Protein AF-A0A9W7DMG0-F1 (afdb_monomer)

Secondary structure (DSSP, 8-state):
-----TTTT--SSTT-HHHHHHHHHHHHHH-TTSBHHHHHT-TTTSTT--HHHHHHHHHHHT--TT-BGGG--HHHHHHHHHHHHHHHHHHHHHHHHHHHTSPP--TT-S-PPPPP----TTSTT---

Organism: NCBI:txid2557542

Nearest PDB structures (foldseek):
  3w0f-assembly1_A  TM=8.804E-01  e=3.243E-04  Mus musculus
  8b9n-assembly1_A  TM=8.760E-01  e=1.474E-03  Mus musculus
  8b9n-assembly2_C  TM=8.759E-01  e=1.972E-03  Mus musculus
  7z5a-assembly1_A  TM=9.103E-01  e=3.332E-03  Mus musculus
  4mb7-assembly1_A  TM=8.445E-01  e=3.143E-03  Acanthamoeba polyphaga mimivirus

Foldseek 3Di:
DPDDDPCNPQPDPQAPVVQLLVVLVVCCVVFQQDFPLVVCPPCVRGPPRDPVLSVVLCVVLVHDRNPGSNVCDSVSSSSSSVSSVVVVVVVVVVVVVVVVQDDDDPPPDPDDDPDRPDPPPPPPPDDD

Mean predicted aligned error: 11.4 Å

Sequence (128 aa):
MGGDSPFKNLPIPPFSHATVLSRFQKLRDSHPGQHIATTLMNQDVFCGVGQVEKIEALYHSRVHPEEPLRNVGDALAKQLILWIRAFDERWMACQKNKFEARTPMNKGSGHLLPPPEVKLCYLNGSSD

InterPro domains:
  IPR010979 Small ribosomal subunit protein uS13-like, H2TH [SSF46946] (24-94)

Solvent-accessible surface area (backbone atoms only — not comparable to full-atom values): 7858 Å² total; per-residue (Å²): 132,87,76,76,60,89,65,76,77,56,74,77,69,68,68,51,60,71,58,35,51,53,43,46,49,55,46,28,75,76,40,36,77,44,31,42,52,64,53,45,54,32,55,92,44,30,42,89,43,49,73,66,50,45,50,52,36,29,60,78,68,72,48,61,55,74,40,33,27,67,77,59,45,71,70,56,51,51,49,43,55,52,48,40,49,55,50,49,56,51,49,51,51,52,50,48,52,55,57,70,69,46,75,84,78,68,90,81,58,100,63,84,74,80,81,76,86,78,74,64,88,83,67,86,79,79,78,132

Structure (mmCIF, N/CA/C/O backbone):
data_AF-A0A9W7DMG0-F1
#
_entry.id   AF-A0A9W7DMG0-F1
#
loop_
_atom_site.group_PDB
_atom_site.id
_atom_site.type_symbol
_atom_site.label_atom_id
_atom_site.label_alt_id
_atom_site.label_comp_id
_atom_site.label_asym_id
_atom_site.label_entity_id
_atom_site.label_seq_id
_atom_site.pdbx_PDB_ins_code
_atom_site.Cartn_x
_atom_site.Cartn_y
_atom_site.Cartn_z
_atom_site.occupancy
_atom_site.B_iso_or_equiv
_atom_site.auth_seq_id
_atom_site.auth_comp_id
_atom_site.auth_asym_id
_atom_site.auth_atom_id
_atom_site.pdbx_PDB_model_num
ATOM 1 N N . MET A 1 1 ? 35.945 -5.536 8.513 1.00 41.22 1 MET A N 1
ATOM 2 C CA . MET A 1 1 ? 34.635 -5.147 9.073 1.00 41.22 1 MET A CA 1
ATOM 3 C C . MET A 1 1 ? 33.569 -5.761 8.185 1.00 41.22 1 MET A C 1
ATOM 5 O O . MET A 1 1 ? 33.449 -5.348 7.040 1.00 41.22 1 MET A O 1
ATOM 9 N N . GLY A 1 2 ? 32.904 -6.822 8.647 1.00 43.91 2 GLY A N 1
ATOM 10 C CA . GLY A 1 2 ? 31.795 -7.425 7.910 1.00 43.91 2 GLY A CA 1
ATOM 11 C C . GLY A 1 2 ? 30.601 -6.486 7.990 1.00 43.91 2 GLY A C 1
ATOM 12 O O . GLY A 1 2 ? 29.972 -6.405 9.037 1.00 43.91 2 GLY A O 1
ATOM 13 N N . GLY A 1 3 ? 30.358 -5.717 6.930 1.00 44.31 3 GLY A N 1
ATOM 14 C CA . GLY A 1 3 ? 29.150 -4.912 6.824 1.00 44.31 3 GLY A CA 1
ATOM 15 C C . GLY A 1 3 ? 27.963 -5.856 6.719 1.00 44.31 3 GLY A C 1
ATOM 16 O O . GLY A 1 3 ? 27.871 -6.619 5.755 1.00 44.31 3 GLY A O 1
ATOM 17 N N . ASP A 1 4 ? 27.092 -5.847 7.724 1.00 52.34 4 ASP A N 1
ATOM 18 C CA . ASP A 1 4 ? 25.814 -6.531 7.614 1.00 52.34 4 ASP A CA 1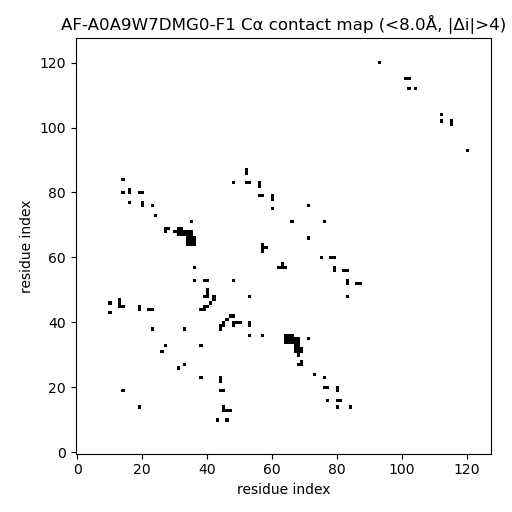
ATOM 19 C C . ASP A 1 4 ? 25.089 -6.005 6.376 1.00 52.34 4 ASP A C 1
ATOM 21 O O . ASP A 1 4 ? 24.963 -4.797 6.169 1.00 52.34 4 ASP A O 1
ATOM 25 N N . SER A 1 5 ? 24.665 -6.931 5.515 1.00 49.28 5 SER A N 1
ATOM 26 C CA . SER A 1 5 ? 23.902 -6.595 4.318 1.00 49.28 5 SER A CA 1
ATOM 27 C C . SER A 1 5 ? 22.690 -5.748 4.727 1.00 49.28 5 SER A C 1
ATOM 29 O O . SER A 1 5 ? 21.930 -6.187 5.596 1.00 49.28 5 SER A O 1
ATOM 31 N N . PRO A 1 6 ? 22.434 -4.588 4.094 1.00 58.69 6 PRO A N 1
ATOM 32 C CA . PRO A 1 6 ? 21.223 -3.807 4.367 1.00 58.69 6 PRO A CA 1
ATOM 33 C C . PRO A 1 6 ? 19.947 -4.607 4.055 1.00 58.69 6 PRO A C 1
ATOM 35 O O . PRO A 1 6 ? 18.852 -4.237 4.463 1.00 58.69 6 PRO A O 1
ATOM 38 N N . PHE A 1 7 ? 20.096 -5.739 3.362 1.00 54.19 7 PHE A N 1
ATOM 39 C CA . PHE A 1 7 ? 19.023 -6.637 2.973 1.00 54.19 7 PHE A CA 1
ATOM 40 C C . PHE A 1 7 ? 18.780 -7.785 3.966 1.00 54.19 7 PHE A C 1
ATOM 42 O O . PHE A 1 7 ? 17.850 -8.562 3.779 1.00 54.19 7 PHE A O 1
ATOM 49 N N . LYS A 1 8 ? 19.592 -7.907 5.028 1.00 49.81 8 LYS A N 1
ATOM 50 C CA . LYS A 1 8 ? 19.552 -9.036 5.982 1.00 49.81 8 LYS A CA 1
ATOM 51 C C . LYS A 1 8 ? 18.274 -9.067 6.833 1.00 49.81 8 LYS A C 1
ATOM 53 O O . LYS A 1 8 ? 17.879 -10.134 7.287 1.00 49.81 8 LYS A O 1
ATOM 58 N N . ASN A 1 9 ? 17.629 -7.910 6.996 1.00 56.41 9 ASN A N 1
ATOM 59 C CA . ASN A 1 9 ? 16.377 -7.733 7.738 1.00 56.41 9 ASN A CA 1
ATOM 60 C C . ASN A 1 9 ? 15.207 -7.308 6.841 1.00 56.41 9 ASN A C 1
ATOM 62 O O . ASN A 1 9 ? 14.178 -6.871 7.358 1.00 56.41 9 ASN A O 1
ATOM 66 N N . LEU A 1 10 ? 15.344 -7.398 5.512 1.00 47.38 10 LEU A N 1
ATOM 67 C CA . LEU A 1 10 ? 14.199 -7.108 4.660 1.00 47.38 10 LEU A CA 1
ATOM 68 C C . LEU A 1 10 ? 13.124 -8.176 4.890 1.00 47.38 10 LEU A C 1
ATOM 70 O O . LEU A 1 10 ? 13.437 -9.371 4.871 1.00 47.38 10 LEU A O 1
ATOM 74 N N . PRO A 1 11 ? 11.865 -7.776 5.122 1.00 47.38 11 PRO A N 1
ATOM 75 C CA . PRO A 1 11 ? 10.783 -8.734 5.215 1.00 47.38 11 PRO A CA 1
ATOM 76 C C . PRO A 1 11 ? 10.723 -9.590 3.939 1.00 47.38 11 PRO A C 1
ATOM 78 O O . PRO A 1 11 ? 10.968 -9.113 2.831 1.00 47.38 11 PRO A O 1
ATOM 81 N N . ILE A 1 12 ? 10.410 -10.873 4.153 1.00 49.16 12 ILE A N 1
ATOM 82 C CA . ILE A 1 12 ? 9.986 -11.897 3.178 1.00 49.16 12 ILE A CA 1
ATOM 83 C C . ILE A 1 12 ? 9.236 -11.222 2.008 1.00 49.16 12 ILE A C 1
ATOM 85 O O . ILE A 1 12 ? 8.450 -10.318 2.291 1.00 49.16 12 ILE A O 1
ATOM 89 N N . PRO A 1 13 ? 9.468 -11.630 0.738 1.00 49.88 13 PRO A N 1
ATOM 90 C CA . PRO A 1 13 ? 9.159 -10.888 -0.488 1.00 49.88 13 PRO A CA 1
ATOM 91 C C . PRO A 1 13 ? 7.885 -10.035 -0.452 1.00 49.88 13 PRO A C 1
ATOM 93 O O . PRO A 1 13 ? 6.866 -10.478 0.086 1.00 49.88 13 PRO A O 1
ATOM 96 N N . PRO A 1 14 ? 7.915 -8.855 -1.099 1.00 53.47 14 PRO A N 1
ATOM 97 C CA . PRO A 1 14 ? 7.180 -7.652 -0.692 1.00 53.47 14 PRO A CA 1
ATOM 98 C C . PRO A 1 14 ? 5.646 -7.744 -0.669 1.00 53.47 14 PRO A C 1
ATOM 100 O O . PRO A 1 14 ? 4.992 -6.829 -0.186 1.00 53.47 14 PRO A O 1
ATOM 103 N N . PHE A 1 15 ? 5.039 -8.850 -1.101 1.00 62.81 15 PHE A N 1
ATOM 104 C CA . PHE A 1 15 ? 3.588 -8.953 -1.243 1.00 62.81 15 PHE A CA 1
ATOM 105 C C . PHE A 1 15 ? 3.007 -10.303 -0.821 1.00 62.81 15 PHE A C 1
ATOM 107 O O . PHE A 1 15 ? 2.095 -10.827 -1.466 1.00 62.81 15 PHE A O 1
ATOM 114 N N . SER A 1 16 ? 3.461 -10.870 0.303 1.00 77.38 16 SER A N 1
ATOM 115 C CA . SER A 1 16 ? 2.606 -11.837 1.004 1.00 77.38 16 SER A CA 1
ATOM 116 C C . SER A 1 16 ? 1.339 -11.112 1.470 1.00 77.38 16 SER A C 1
ATOM 118 O O . SER A 1 16 ? 1.345 -10.420 2.488 1.00 77.38 16 SER A O 1
ATOM 120 N N . HIS A 1 17 ? 0.247 -11.261 0.712 1.00 82.75 17 HIS A N 1
ATOM 121 C CA . HIS A 1 17 ? -1.034 -10.597 0.976 1.00 82.75 17 HIS A CA 1
ATOM 122 C C . HIS A 1 17 ? -1.478 -10.801 2.432 1.00 82.75 17 HIS A C 1
ATOM 124 O O . HIS A 1 17 ? -1.832 -9.841 3.109 1.00 82.75 17 HIS A O 1
ATOM 130 N N . ALA A 1 18 ? -1.378 -12.027 2.950 1.00 86.69 18 ALA A N 1
ATOM 131 C CA . ALA A 1 18 ? -1.733 -12.328 4.334 1.00 86.69 18 ALA A CA 1
ATOM 132 C C . ALA A 1 18 ? -0.875 -11.547 5.346 1.00 86.69 18 ALA A C 1
ATOM 134 O O . ALA A 1 18 ? -1.392 -11.035 6.339 1.00 86.69 18 ALA A O 1
ATOM 135 N N . THR A 1 19 ? 0.428 -11.416 5.086 1.00 89.06 19 THR A N 1
ATOM 136 C CA . THR A 1 19 ? 1.349 -10.684 5.962 1.00 89.06 19 THR A CA 1
ATOM 137 C C . THR A 1 19 ? 1.073 -9.184 5.933 1.00 89.06 19 THR A C 1
ATOM 139 O O . THR A 1 19 ? 0.964 -8.579 6.999 1.00 89.06 19 THR A O 1
ATOM 142 N N . VAL A 1 20 ? 0.917 -8.594 4.744 1.00 91.25 20 VAL A N 1
ATOM 143 C CA . VAL A 1 20 ? 0.619 -7.160 4.588 1.00 91.25 20 VAL A CA 1
ATOM 144 C C . VAL A 1 20 ? -0.720 -6.827 5.238 1.00 91.25 20 VAL A C 1
ATOM 146 O O . VAL A 1 20 ? -0.798 -5.893 6.031 1.00 91.25 20 VAL A O 1
ATOM 149 N N . LEU A 1 21 ? -1.753 -7.638 4.991 1.00 92.25 21 LEU A N 1
ATOM 150 C CA . LEU A 1 21 ? -3.072 -7.442 5.587 1.00 92.25 21 LEU A CA 1
ATOM 151 C C . LEU A 1 21 ? -3.022 -7.528 7.118 1.00 92.25 21 LEU A C 1
ATOM 153 O O . LEU A 1 21 ? -3.560 -6.656 7.792 1.00 92.25 21 LEU A O 1
ATOM 157 N N . SER A 1 22 ? -2.328 -8.527 7.673 1.00 93.44 22 SER A N 1
ATOM 158 C CA . SER A 1 22 ? -2.178 -8.665 9.127 1.00 93.44 22 SER A CA 1
ATOM 159 C C . SER A 1 22 ? -1.448 -7.469 9.750 1.00 93.44 22 SER A C 1
ATOM 161 O O . SER A 1 22 ? -1.848 -6.977 10.805 1.00 93.44 22 SER A O 1
ATOM 163 N N . ARG A 1 23 ? -0.386 -6.969 9.104 1.00 93.62 23 ARG A N 1
ATOM 164 C CA . ARG A 1 23 ? 0.351 -5.784 9.572 1.00 93.62 23 ARG A CA 1
ATOM 165 C C . ARG A 1 23 ? -0.492 -4.515 9.464 1.00 93.62 23 ARG A C 1
ATOM 167 O O . ARG A 1 23 ? -0.494 -3.715 10.395 1.00 93.62 23 ARG A O 1
ATOM 174 N N . PHE A 1 24 ? -1.246 -4.368 8.377 1.00 94.62 24 PHE A N 1
ATOM 175 C CA . PHE A 1 24 ? -2.184 -3.267 8.187 1.00 94.62 24 PHE A CA 1
ATOM 176 C C . PHE A 1 24 ? -3.254 -3.244 9.283 1.00 94.62 24 PHE A C 1
ATOM 178 O O . PHE A 1 24 ? -3.464 -2.205 9.900 1.00 94.62 24 PHE A O 1
ATOM 185 N N . GLN A 1 25 ? -3.884 -4.390 9.567 1.00 95.44 25 GLN A N 1
ATOM 186 C CA . GLN A 1 25 ? -4.892 -4.524 10.624 1.00 95.44 25 GLN A CA 1
ATOM 187 C C . GLN A 1 25 ? -4.316 -4.122 11.987 1.00 95.44 25 GLN A C 1
ATOM 189 O O . GLN A 1 25 ? -4.864 -3.243 12.642 1.00 95.44 25 GLN A O 1
ATOM 194 N N . LYS A 1 26 ? -3.144 -4.657 12.360 1.00 96.06 26 LYS A N 1
ATOM 195 C CA . LYS A 1 26 ? -2.455 -4.276 13.606 1.00 96.06 26 LYS A CA 1
ATOM 196 C C . LYS A 1 26 ? -2.180 -2.775 13.695 1.00 96.06 26 LYS A C 1
ATOM 198 O O . LYS A 1 26 ? -2.337 -2.185 14.765 1.00 96.06 26 LYS A O 1
ATOM 203 N N . LEU A 1 27 ? -1.758 -2.156 12.591 1.00 95.56 27 LEU A N 1
ATOM 204 C CA . LEU A 1 27 ? -1.488 -0.722 12.554 1.00 95.56 27 LEU A CA 1
ATOM 205 C C . LEU A 1 27 ? -2.777 0.094 12.684 1.00 95.56 27 LEU A C 1
ATOM 207 O O . LEU A 1 27 ? -2.794 1.053 13.448 1.00 95.56 27 LEU A O 1
ATOM 211 N N . ARG A 1 28 ? -3.851 -0.304 11.995 1.00 96.75 28 ARG A N 1
ATOM 212 C CA . ARG A 1 28 ? -5.174 0.322 12.111 1.00 96.75 28 ARG A CA 1
ATOM 213 C C . ARG A 1 28 ? -5.703 0.258 13.540 1.00 96.75 28 ARG A C 1
ATOM 215 O O . ARG A 1 28 ? -6.217 1.260 14.023 1.00 96.75 28 ARG A O 1
ATOM 222 N N . ASP A 1 29 ? -5.543 -0.876 14.211 1.00 97.19 29 ASP A N 1
ATOM 223 C CA . ASP A 1 29 ? -6.018 -1.057 15.585 1.00 97.19 29 ASP A CA 1
ATOM 224 C C . ASP A 1 29 ? -5.198 -0.220 16.582 1.00 97.19 29 ASP A C 1
ATOM 226 O O . ASP A 1 29 ? -5.745 0.338 17.530 1.00 97.19 29 ASP A O 1
ATOM 230 N N . SER A 1 30 ? -3.889 -0.080 16.343 1.00 97.50 30 SER A N 1
ATOM 231 C CA . SER A 1 30 ? -2.978 0.667 17.227 1.00 97.50 30 SER A CA 1
ATOM 232 C C . SER A 1 30 ? -2.986 2.181 16.971 1.00 97.50 30 SER A C 1
ATOM 234 O O . SER A 1 30 ? -2.761 2.967 17.885 1.00 97.50 30 SER A O 1
ATOM 236 N N . HIS A 1 31 ? -3.240 2.599 15.728 1.00 97.31 31 HIS A N 1
ATOM 237 C CA . HIS A 1 31 ? -3.204 3.993 15.277 1.00 97.31 31 HIS A CA 1
ATOM 238 C C . HIS A 1 31 ? -4.414 4.315 14.378 1.00 97.31 31 HIS A C 1
ATOM 240 O O . HIS A 1 31 ? -4.250 4.696 13.216 1.00 97.31 31 HIS A O 1
ATOM 246 N N . PRO A 1 32 ? -5.654 4.211 14.889 1.00 97.25 32 PRO A N 1
ATOM 247 C CA . PRO A 1 32 ? -6.871 4.345 14.079 1.00 97.25 32 PRO A CA 1
ATOM 248 C C . PRO A 1 32 ? -7.041 5.717 13.411 1.00 97.25 32 PRO A C 1
ATOM 250 O O . PRO A 1 32 ? -7.754 5.831 12.413 1.00 97.25 32 PRO A O 1
ATOM 253 N N . GLY A 1 33 ? -6.414 6.761 13.965 1.00 97.94 33 GLY A N 1
ATOM 254 C CA . GLY A 1 33 ? -6.420 8.120 13.418 1.00 97.94 33 GLY A CA 1
ATOM 255 C C . GLY A 1 33 ? -5.326 8.400 12.385 1.00 97.94 33 GLY A C 1
ATOM 256 O O . GLY A 1 33 ? -5.335 9.470 11.789 1.00 97.94 33 GLY A O 1
ATOM 257 N N . GLN A 1 34 ? -4.385 7.476 12.167 1.00 97.69 34 GLN A N 1
ATOM 258 C CA . GLN A 1 34 ? -3.360 7.647 11.139 1.00 97.69 34 GLN A CA 1
ATOM 259 C C . GLN A 1 34 ? -4.016 7.714 9.755 1.00 97.69 34 GLN A C 1
ATOM 261 O O . GLN A 1 34 ? -4.977 7.000 9.480 1.00 97.69 34 GLN A O 1
ATOM 266 N N . HIS A 1 35 ? -3.499 8.573 8.880 1.00 98.31 35 HIS A N 1
ATOM 267 C CA . HIS A 1 35 ? -4.001 8.705 7.516 1.00 98.31 35 HIS A CA 1
ATOM 268 C C . HIS A 1 35 ? -3.491 7.568 6.623 1.00 98.31 35 HIS A C 1
ATOM 270 O O . HIS A 1 35 ? -2.314 7.190 6.689 1.00 98.31 35 HIS A O 1
ATOM 276 N N . ILE A 1 36 ? -4.352 7.066 5.736 1.00 97.94 36 ILE A N 1
ATOM 277 C CA . ILE A 1 36 ? -4.040 5.954 4.831 1.00 97.94 36 ILE A CA 1
ATOM 278 C C . ILE A 1 36 ? -2.811 6.223 3.952 1.00 97.94 36 ILE A C 1
ATOM 280 O O . ILE A 1 36 ? -1.993 5.324 3.763 1.00 97.94 36 ILE A O 1
ATOM 284 N N . ALA A 1 37 ? -2.609 7.457 3.473 1.00 97.50 37 ALA A N 1
ATOM 285 C CA . ALA A 1 37 ? -1.443 7.794 2.655 1.00 97.50 37 ALA A CA 1
ATOM 286 C C . ALA A 1 37 ? -0.117 7.623 3.414 1.00 97.50 37 ALA A C 1
ATOM 288 O O . ALA A 1 37 ? 0.863 7.155 2.837 1.00 97.50 37 ALA A O 1
ATOM 289 N N . THR A 1 38 ? -0.088 7.961 4.706 1.00 97.44 38 THR A N 1
ATOM 290 C CA . THR A 1 38 ? 1.085 7.747 5.567 1.00 97.44 38 THR A CA 1
ATOM 291 C C . THR A 1 38 ? 1.329 6.256 5.780 1.00 97.44 38 THR A C 1
ATOM 293 O O . THR A 1 38 ? 2.468 5.798 5.756 1.00 97.44 38 THR A O 1
ATOM 296 N N . THR A 1 39 ? 0.262 5.476 5.954 1.00 96.06 39 THR A N 1
ATOM 297 C CA . THR A 1 39 ? 0.344 4.021 6.128 1.00 96.06 39 THR A CA 1
ATOM 298 C C . THR A 1 39 ? 0.866 3.299 4.895 1.00 96.06 39 THR A C 1
ATOM 300 O O . THR A 1 39 ? 1.703 2.415 5.041 1.00 96.06 39 THR A O 1
ATOM 303 N N . LEU A 1 40 ? 0.426 3.680 3.695 1.00 95.62 40 LEU A N 1
ATOM 304 C CA . LEU A 1 40 ? 0.909 3.084 2.444 1.00 95.62 40 LEU A CA 1
ATOM 305 C C . LEU A 1 40 ? 2.407 3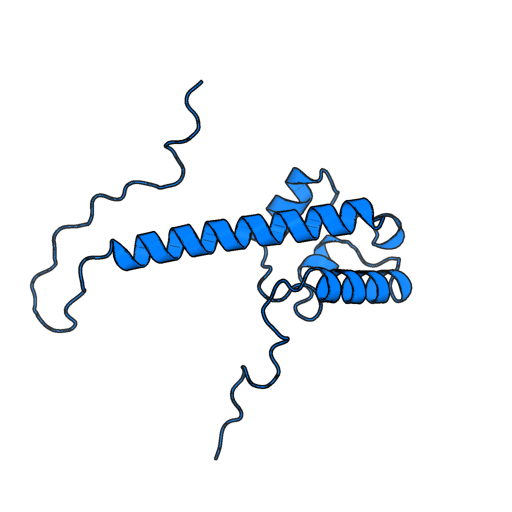.334 2.204 1.00 95.62 40 LEU A C 1
ATOM 307 O O . LEU A 1 40 ? 3.055 2.532 1.546 1.00 95.62 40 LEU A O 1
ATOM 311 N N . MET A 1 41 ? 2.971 4.405 2.770 1.00 95.94 41 MET A N 1
ATOM 312 C CA . MET A 1 41 ? 4.411 4.693 2.709 1.00 95.94 41 MET A CA 1
ATOM 313 C C . MET A 1 41 ? 5.226 3.985 3.801 1.00 95.94 41 MET A C 1
ATOM 315 O O . MET A 1 41 ? 6.458 4.053 3.786 1.00 95.94 41 MET A O 1
ATOM 319 N N . ASN A 1 42 ? 4.573 3.322 4.761 1.00 93.75 42 ASN A N 1
ATOM 320 C CA . ASN A 1 42 ? 5.257 2.613 5.833 1.00 93.75 42 ASN A CA 1
ATOM 321 C C . ASN A 1 42 ? 5.896 1.326 5.286 1.00 93.75 42 ASN A C 1
ATOM 323 O O . ASN A 1 42 ? 5.200 0.339 5.053 1.00 93.75 42 ASN A O 1
ATOM 327 N N . GLN A 1 43 ? 7.224 1.324 5.140 1.00 89.94 43 GLN A N 1
ATOM 328 C CA . GLN A 1 43 ? 7.985 0.199 4.582 1.00 89.94 43 GLN A CA 1
ATOM 329 C C . GLN A 1 43 ? 7.941 -1.071 5.445 1.00 89.94 43 GLN A C 1
ATOM 331 O O . GLN A 1 43 ? 8.184 -2.161 4.928 1.00 89.94 43 GLN A O 1
ATOM 336 N N . ASP A 1 44 ? 7.567 -0.967 6.725 1.00 89.44 44 ASP A N 1
ATOM 337 C CA . ASP A 1 44 ? 7.319 -2.139 7.567 1.00 89.44 44 ASP A CA 1
ATOM 338 C C . ASP A 1 44 ? 5.997 -2.831 7.211 1.00 89.44 44 ASP A C 1
ATOM 340 O O . ASP A 1 44 ? 5.808 -4.003 7.533 1.00 89.44 44 ASP A O 1
ATOM 344 N N . VAL A 1 45 ? 5.063 -2.145 6.549 1.00 91.19 45 VAL A N 1
ATOM 345 C CA . VAL A 1 45 ? 3.784 -2.722 6.103 1.00 91.19 45 VAL A CA 1
ATOM 346 C C . VAL A 1 45 ? 3.809 -2.990 4.600 1.00 91.19 45 VAL A C 1
ATOM 348 O O . VAL A 1 45 ? 3.489 -4.098 4.176 1.00 91.19 45 VAL A O 1
ATOM 351 N N . PHE A 1 46 ? 4.226 -1.997 3.819 1.00 91.00 46 PHE A N 1
ATOM 352 C CA . PHE A 1 46 ? 4.215 -1.968 2.360 1.00 91.00 46 PHE A CA 1
ATOM 353 C C . PHE A 1 46 ? 5.635 -1.751 1.821 1.00 91.00 46 PHE A C 1
ATOM 355 O O . PHE A 1 46 ? 5.997 -0.668 1.363 1.00 91.00 46 PHE A O 1
ATOM 362 N N . CYS A 1 47 ? 6.471 -2.784 1.909 1.00 88.06 47 CYS A N 1
ATOM 363 C CA . CYS A 1 47 ? 7.843 -2.712 1.412 1.00 88.06 47 CYS A CA 1
ATOM 364 C C . CYS A 1 47 ? 7.857 -2.589 -0.119 1.00 88.06 47 CYS A C 1
ATOM 366 O O . CYS A 1 47 ? 7.250 -3.403 -0.810 1.00 88.06 47 CYS A O 1
ATOM 368 N N . GLY A 1 48 ? 8.564 -1.586 -0.642 1.00 86.94 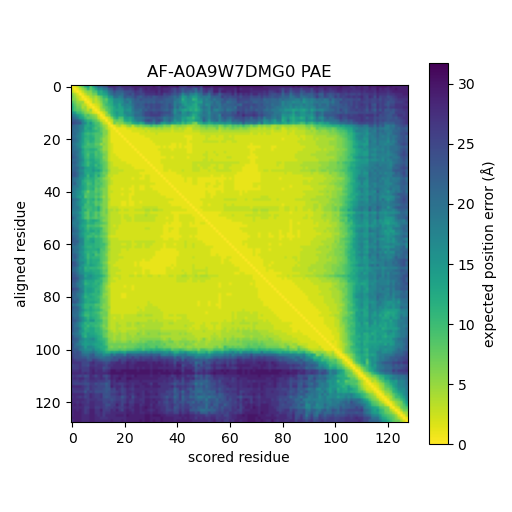48 GLY A N 1
ATOM 369 C CA . GLY A 1 48 ? 8.664 -1.327 -2.082 1.00 86.94 48 GLY A CA 1
ATOM 370 C C . GLY A 1 48 ? 7.611 -0.361 -2.626 1.00 86.94 48 GLY A C 1
ATOM 371 O O . GLY A 1 48 ? 7.782 0.135 -3.733 1.00 86.94 48 GLY A O 1
ATOM 372 N N . VAL A 1 49 ? 6.589 -0.017 -1.836 1.00 92.06 49 VAL A N 1
ATOM 373 C CA . VAL A 1 49 ? 5.596 0.994 -2.218 1.00 92.06 49 VAL A CA 1
ATOM 374 C C . VAL A 1 49 ? 6.194 2.383 -2.053 1.00 92.06 49 VAL A C 1
ATOM 376 O O . VAL A 1 49 ? 6.627 2.767 -0.961 1.00 92.06 49 VAL A O 1
ATOM 379 N N . GLY A 1 50 ? 6.220 3.135 -3.149 1.00 92.81 50 GLY A N 1
ATOM 380 C CA . GLY A 1 50 ? 6.639 4.523 -3.205 1.00 92.81 50 GLY A CA 1
ATOM 381 C C . GLY A 1 50 ? 5.470 5.471 -3.465 1.00 92.81 50 GLY A C 1
ATOM 382 O O . GLY A 1 50 ? 4.290 5.151 -3.302 1.00 92.81 50 GLY A O 1
ATOM 383 N N . GLN A 1 51 ? 5.812 6.698 -3.862 1.00 96.19 51 GLN A N 1
ATOM 384 C CA . GLN A 1 51 ? 4.815 7.747 -4.075 1.00 96.19 51 GLN A CA 1
ATOM 385 C C . GLN A 1 51 ? 3.868 7.444 -5.238 1.00 96.19 51 GLN A C 1
ATOM 387 O O . GLN A 1 51 ? 2.696 7.806 -5.159 1.00 96.19 51 GLN A O 1
ATOM 392 N N . VAL A 1 52 ? 4.368 6.805 -6.298 1.00 95.06 52 VAL A N 1
ATOM 393 C CA . VAL A 1 52 ? 3.585 6.513 -7.504 1.00 95.06 52 VAL A CA 1
ATOM 394 C C . VAL A 1 52 ? 2.537 5.455 -7.184 1.00 95.06 52 VAL A C 1
ATOM 396 O O . VAL A 1 52 ? 1.346 5.705 -7.340 1.00 95.06 52 VAL A O 1
ATOM 399 N N . GLU A 1 53 ? 2.971 4.326 -6.632 1.00 94.06 53 GLU A N 1
ATOM 400 C CA . GLU A 1 53 ? 2.127 3.198 -6.242 1.00 94.06 53 GLU A CA 1
ATOM 401 C C . GLU A 1 53 ? 1.033 3.654 -5.267 1.00 94.06 53 GLU A C 1
ATOM 403 O O . GLU A 1 53 ? -0.144 3.336 -5.444 1.00 94.06 53 GLU A O 1
ATOM 408 N N . LYS A 1 54 ? 1.406 4.469 -4.269 1.00 95.44 54 LYS A N 1
ATOM 409 C CA . LYS A 1 54 ? 0.471 5.066 -3.309 1.00 95.44 54 LYS A CA 1
ATOM 410 C C . LYS A 1 54 ? -0.603 5.911 -3.996 1.00 95.44 54 LYS A C 1
ATOM 412 O O . LYS A 1 54 ? -1.784 5.746 -3.697 1.00 95.44 54 LYS A O 1
ATOM 417 N N . ILE A 1 55 ? -0.201 6.867 -4.837 1.00 96.81 55 ILE A N 1
ATOM 418 C CA . ILE A 1 55 ? -1.137 7.809 -5.470 1.00 96.81 55 ILE A CA 1
ATOM 419 C C . ILE A 1 55 ? -2.099 7.055 -6.386 1.00 96.81 55 ILE A C 1
ATOM 421 O O . ILE A 1 55 ? -3.308 7.264 -6.296 1.00 96.81 55 ILE A O 1
ATOM 425 N N . GLU A 1 56 ? -1.581 6.145 -7.205 1.00 95.81 56 GLU A N 1
ATOM 426 C CA . GLU A 1 56 ? -2.393 5.374 -8.142 1.00 95.81 56 GLU A CA 1
ATOM 427 C C . GLU A 1 56 ? -3.387 4.445 -7.420 1.00 95.81 56 GLU A C 1
ATOM 429 O O . GLU A 1 56 ? -4.570 4.409 -7.765 1.00 95.81 56 GLU A O 1
ATOM 434 N N . ALA A 1 57 ? -2.956 3.758 -6.354 1.00 95.31 57 ALA A N 1
ATOM 435 C CA . ALA A 1 57 ? -3.828 2.874 -5.579 1.00 95.31 57 ALA A CA 1
ATOM 436 C C . ALA A 1 57 ? -4.983 3.630 -4.901 1.00 95.31 57 ALA A C 1
ATOM 438 O O . ALA A 1 57 ? -6.131 3.167 -4.917 1.00 95.31 57 ALA A O 1
ATOM 439 N N . LEU A 1 58 ? -4.690 4.799 -4.318 1.00 96.81 58 LEU A N 1
ATOM 440 C CA . LEU A 1 58 ? -5.691 5.660 -3.682 1.00 96.81 58 LEU A CA 1
ATOM 441 C C . LEU A 1 58 ? -6.664 6.245 -4.707 1.00 96.81 58 LEU A C 1
ATOM 443 O O . LEU A 1 58 ? -7.874 6.220 -4.475 1.00 96.8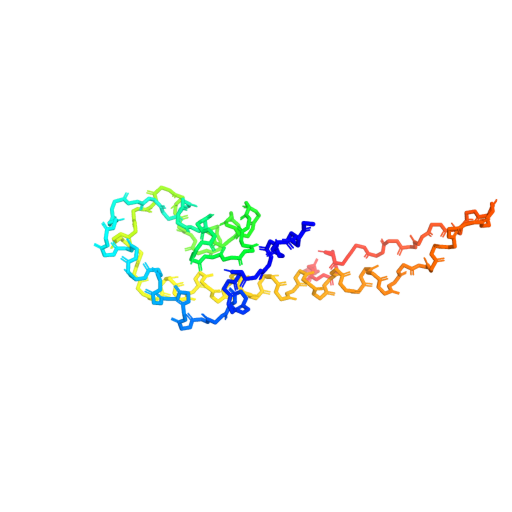1 58 LEU A O 1
ATOM 447 N N . TYR A 1 59 ? -6.153 6.706 -5.852 1.00 97.00 59 TYR A N 1
ATOM 448 C CA . TYR A 1 59 ? -6.971 7.219 -6.947 1.00 97.00 59 TYR A CA 1
ATOM 449 C C . TYR A 1 59 ? -7.937 6.150 -7.469 1.00 97.00 59 TYR A C 1
ATOM 451 O O . TYR A 1 59 ? -9.150 6.365 -7.499 1.00 97.00 59 TYR A O 1
ATOM 459 N N . HIS A 1 60 ? -7.422 4.961 -7.792 1.00 94.88 60 HIS A N 1
ATOM 460 C CA . HIS A 1 60 ? -8.230 3.862 -8.315 1.00 94.88 60 HIS A CA 1
ATOM 461 C C . HIS A 1 60 ? -9.274 3.366 -7.303 1.00 94.88 60 HIS A C 1
ATOM 463 O O . HIS A 1 60 ? -10.381 2.975 -7.675 1.00 94.88 60 HIS A O 1
ATOM 469 N N . SER A 1 61 ? -8.945 3.401 -6.010 1.00 94.75 61 SER A N 1
ATOM 470 C CA . SER A 1 61 ? -9.858 2.986 -4.939 1.00 94.75 61 SER A CA 1
ATOM 471 C C . SER A 1 61 ? -10.787 4.108 -4.460 1.00 94.75 61 SER A C 1
ATOM 473 O O . SER A 1 61 ? -11.626 3.864 -3.597 1.00 94.75 61 SER A O 1
ATOM 475 N N . ARG A 1 62 ? -10.663 5.323 -5.020 1.00 96.44 62 ARG A N 1
ATOM 476 C CA . ARG A 1 62 ? -11.416 6.531 -4.637 1.00 96.44 62 ARG A CA 1
ATOM 477 C C . ARG A 1 62 ? -11.323 6.851 -3.141 1.00 96.44 62 ARG A C 1
ATOM 479 O O . ARG A 1 62 ? -12.307 7.248 -2.522 1.00 96.44 62 ARG A O 1
ATOM 486 N N . VAL A 1 63 ? -10.136 6.675 -2.567 1.00 97.44 63 VAL A N 1
ATOM 487 C CA . VAL A 1 63 ? -9.866 6.940 -1.149 1.00 97.44 63 VAL A CA 1
ATOM 488 C C . VAL A 1 63 ? -9.082 8.238 -1.025 1.00 97.44 63 VAL A C 1
ATOM 490 O O . VAL A 1 63 ? -8.033 8.397 -1.651 1.00 97.44 63 VAL A O 1
ATOM 493 N N . HIS A 1 64 ? -9.568 9.167 -0.202 1.00 98.06 64 HIS A N 1
ATOM 494 C CA . HIS A 1 64 ? -8.836 10.398 0.074 1.00 98.06 64 HIS A CA 1
ATOM 495 C C . HIS A 1 64 ? -7.538 10.082 0.845 1.00 98.06 64 HIS A C 1
ATOM 497 O O . HIS A 1 64 ? -7.562 9.256 1.757 1.00 98.06 64 HIS A O 1
ATOM 503 N N . PRO A 1 65 ? -6.391 10.717 0.544 1.00 97.88 65 PRO A N 1
ATOM 504 C CA . PRO A 1 65 ? -5.130 10.421 1.231 1.00 97.88 65 PRO A CA 1
ATOM 505 C C . PRO A 1 65 ? -5.172 10.657 2.747 1.00 97.88 65 PRO A C 1
ATOM 507 O O . PRO A 1 65 ? -4.446 9.989 3.483 1.00 97.88 65 PRO A O 1
ATOM 510 N N . GLU A 1 66 ? -6.023 11.577 3.206 1.00 98.19 66 GLU A N 1
ATOM 511 C CA . GLU A 1 66 ? -6.242 11.877 4.629 1.00 98.19 66 GLU A CA 1
ATOM 512 C C . GLU A 1 66 ? -7.312 10.992 5.286 1.00 98.19 66 GLU A C 1
ATOM 514 O O . GLU A 1 66 ? -7.644 11.204 6.447 1.00 98.19 66 GLU A O 1
ATOM 519 N N . GLU A 1 67 ? -7.852 9.996 4.573 1.00 98.19 67 GLU A N 1
ATOM 520 C CA . GLU A 1 67 ? -8.810 9.052 5.148 1.00 98.19 67 GLU A CA 1
ATOM 521 C C . GLU A 1 67 ? -8.183 8.351 6.370 1.00 98.19 67 GLU A C 1
ATOM 523 O O . GLU A 1 67 ? -7.129 7.710 6.236 1.00 98.19 67 GLU A O 1
ATOM 528 N N . PRO A 1 68 ? -8.792 8.455 7.564 1.00 98.38 68 PRO A N 1
ATOM 529 C CA . PRO A 1 68 ? -8.294 7.772 8.750 1.00 98.38 68 PRO A CA 1
ATOM 530 C C . PRO A 1 68 ? -8.361 6.250 8.597 1.00 98.38 68 PRO A C 1
ATOM 532 O O . PRO A 1 68 ? -9.353 5.708 8.109 1.00 98.38 68 PRO A O 1
ATOM 535 N N . LEU A 1 69 ? -7.356 5.530 9.103 1.00 97.69 69 LEU A N 1
ATOM 536 C CA . LEU A 1 69 ? -7.286 4.068 9.000 1.00 97.69 69 LEU A CA 1
ATOM 537 C C . LEU A 1 69 ? -8.525 3.354 9.543 1.00 97.69 69 LEU A C 1
ATOM 539 O O . LEU A 1 69 ? -8.930 2.339 8.980 1.00 97.69 69 LEU A O 1
ATOM 543 N N . ARG A 1 70 ? -9.150 3.870 10.606 1.00 97.69 70 ARG A N 1
ATOM 544 C CA . ARG A 1 70 ? -10.389 3.300 11.170 1.00 97.69 70 ARG A CA 1
ATOM 545 C C . ARG A 1 70 ? -11.547 3.205 10.172 1.00 97.69 70 ARG A C 1
ATOM 547 O O . ARG A 1 70 ? -12.416 2.360 10.348 1.00 97.69 70 ARG A O 1
ATOM 554 N N . ASN A 1 71 ? -11.551 4.044 9.139 1.00 97.62 71 ASN A N 1
ATOM 555 C CA . ASN A 1 71 ? -12.578 4.051 8.100 1.00 97.62 71 ASN A CA 1
ATOM 556 C C . ASN A 1 71 ? -12.220 3.114 6.931 1.00 97.62 71 ASN A C 1
ATOM 558 O O . ASN A 1 71 ? -13.069 2.789 6.101 1.00 97.62 71 ASN A O 1
ATOM 562 N N . VAL A 1 72 ? -10.976 2.627 6.873 1.00 96.88 72 VAL A N 1
ATOM 563 C CA . VAL A 1 72 ? -10.509 1.688 5.850 1.00 96.88 72 VAL A CA 1
ATOM 564 C C . VAL A 1 72 ? -10.800 0.259 6.305 1.00 96.88 72 VAL A C 1
ATOM 566 O O . VAL A 1 72 ? -10.012 -0.379 7.009 1.00 96.88 72 VAL A O 1
ATOM 569 N N . GLY A 1 73 ? -11.965 -0.250 5.902 1.00 95.31 73 GLY A N 1
ATOM 570 C CA . GLY A 1 73 ? -12.385 -1.625 6.175 1.00 95.31 73 GLY A CA 1
ATOM 571 C C . GLY A 1 73 ? -11.532 -2.682 5.463 1.00 95.31 73 GLY A C 1
ATOM 572 O O . GLY A 1 73 ? -10.811 -2.401 4.507 1.00 95.31 73 GLY A O 1
ATOM 573 N N . ASP A 1 74 ? -11.648 -3.937 5.900 1.00 93.75 74 ASP A N 1
ATOM 574 C CA . ASP A 1 74 ? -10.819 -5.044 5.395 1.00 93.75 74 ASP A CA 1
ATOM 575 C C . ASP A 1 74 ? -10.990 -5.310 3.897 1.00 93.75 74 ASP A C 1
ATOM 577 O O . ASP A 1 74 ? -10.025 -5.664 3.225 1.00 93.75 74 ASP A O 1
ATOM 581 N N . ALA A 1 75 ? -12.198 -5.137 3.357 1.00 94.62 75 ALA A N 1
ATOM 582 C CA . ALA A 1 75 ? -12.443 -5.292 1.924 1.00 94.62 75 ALA A CA 1
ATOM 583 C C . ALA A 1 75 ? -11.645 -4.264 1.104 1.00 94.62 75 ALA A C 1
ATOM 585 O O . ALA A 1 75 ? -10.968 -4.631 0.144 1.00 94.62 75 ALA A O 1
ATOM 586 N N . LEU A 1 76 ? -11.659 -3.000 1.536 1.00 95.19 76 LEU A N 1
ATOM 587 C CA . LEU A 1 76 ? -10.917 -1.919 0.895 1.00 95.19 76 LEU A CA 1
ATOM 588 C C . LEU A 1 76 ? -9.402 -2.098 1.063 1.00 95.19 76 LEU A C 1
ATOM 590 O O . LEU A 1 76 ? -8.656 -1.943 0.102 1.00 95.19 76 LEU A O 1
ATOM 594 N N . ALA A 1 77 ? -8.943 -2.495 2.253 1.00 94.06 77 ALA A N 1
ATOM 595 C CA . ALA A 1 77 ? -7.532 -2.797 2.491 1.00 94.06 77 ALA A CA 1
ATOM 596 C C . ALA A 1 77 ? -7.029 -3.916 1.563 1.00 94.06 77 ALA A C 1
ATOM 598 O O . ALA A 1 77 ? -5.986 -3.773 0.928 1.00 94.06 77 ALA A O 1
ATOM 599 N N . LYS A 1 78 ? -7.798 -5.005 1.420 1.00 93.50 78 LYS A N 1
ATOM 600 C CA . LYS A 1 78 ? -7.487 -6.094 0.478 1.00 93.50 78 LYS A CA 1
ATOM 601 C C . LYS A 1 78 ? -7.435 -5.597 -0.964 1.00 93.50 78 LYS A C 1
ATOM 603 O O . LYS A 1 78 ? -6.518 -5.966 -1.691 1.00 93.50 78 LYS A O 1
ATOM 608 N N . GLN A 1 79 ? -8.384 -4.757 -1.372 1.00 93.69 79 GLN A N 1
ATOM 609 C CA . GLN A 1 79 ? -8.398 -4.173 -2.712 1.00 93.69 79 GLN A CA 1
ATOM 610 C C . GLN A 1 79 ? -7.144 -3.329 -2.975 1.00 93.69 79 GLN A C 1
ATOM 612 O O . GLN A 1 79 ? -6.501 -3.528 -4.002 1.00 93.69 79 GLN A O 1
ATOM 617 N N . LEU A 1 80 ? -6.760 -2.451 -2.042 1.00 93.56 80 LEU A N 1
ATOM 618 C CA . LEU A 1 80 ? -5.538 -1.645 -2.140 1.00 93.56 80 LEU A CA 1
ATOM 619 C C . LEU A 1 80 ? -4.293 -2.532 -2.270 1.00 93.56 80 LEU A C 1
ATOM 621 O O . LEU A 1 80 ? -3.487 -2.329 -3.173 1.00 93.56 80 LEU A O 1
ATOM 625 N N .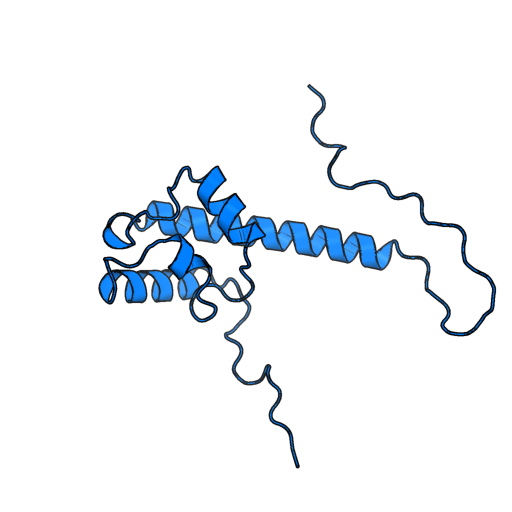 ILE A 1 81 ? -4.165 -3.552 -1.415 1.00 92.50 81 ILE A N 1
ATOM 626 C CA . ILE A 1 81 ? -3.026 -4.483 -1.428 1.00 92.50 81 ILE A CA 1
ATOM 627 C C . ILE A 1 81 ? -2.936 -5.232 -2.764 1.00 92.50 81 ILE A C 1
ATOM 629 O O . ILE A 1 81 ? -1.855 -5.335 -3.342 1.00 92.50 81 ILE A O 1
ATOM 633 N N . LEU A 1 82 ? -4.060 -5.756 -3.263 1.00 91.44 82 LEU A N 1
ATOM 634 C CA . LEU A 1 82 ? -4.100 -6.480 -4.536 1.00 91.44 82 LEU A CA 1
ATOM 635 C C . LEU A 1 82 ? -3.785 -5.568 -5.722 1.00 91.44 82 LEU A C 1
ATOM 637 O O . LEU A 1 82 ? -3.074 -5.988 -6.633 1.00 91.44 82 LEU A O 1
ATOM 641 N N . TRP A 1 83 ? -4.285 -4.332 -5.700 1.00 92.69 83 TRP A N 1
ATOM 642 C CA . TRP A 1 83 ? -4.027 -3.361 -6.755 1.00 92.69 83 TRP A CA 1
ATOM 643 C C . TRP A 1 83 ? -2.545 -2.984 -6.815 1.00 92.69 83 TRP A C 1
ATOM 645 O O . TRP A 1 83 ? -1.936 -3.087 -7.876 1.00 92.69 83 TRP A O 1
ATOM 655 N N . ILE A 1 84 ? -1.948 -2.632 -5.670 1.00 92.69 84 ILE A N 1
ATOM 656 C CA . ILE A 1 84 ? -0.522 -2.285 -5.560 1.00 92.69 84 ILE A CA 1
ATOM 657 C C . ILE A 1 84 ? 0.345 -3.439 -6.060 1.00 92.69 84 ILE A C 1
ATOM 659 O O . ILE A 1 84 ? 1.224 -3.245 -6.892 1.00 92.69 84 ILE A O 1
ATOM 663 N N . ARG A 1 85 ? 0.046 -4.665 -5.619 1.00 90.06 85 ARG A N 1
ATOM 664 C CA . ARG A 1 85 ? 0.772 -5.852 -6.071 1.00 90.06 85 ARG A CA 1
ATOM 665 C C . ARG A 1 85 ? 0.705 -6.016 -7.592 1.00 90.06 85 ARG A C 1
ATOM 667 O O . ARG A 1 85 ? 1.730 -6.258 -8.221 1.00 90.06 85 ARG A O 1
ATOM 674 N N . ALA A 1 86 ? -0.486 -5.905 -8.179 1.00 89.19 86 ALA A N 1
ATOM 675 C CA . ALA A 1 86 ? -0.662 -6.042 -9.624 1.00 89.19 86 ALA A CA 1
ATOM 676 C C . ALA A 1 86 ? 0.062 -4.928 -10.399 1.00 89.19 86 ALA A C 1
ATOM 678 O O . ALA A 1 86 ? 0.623 -5.177 -11.469 1.00 89.19 86 ALA A O 1
ATOM 679 N N . PHE A 1 87 ? 0.073 -3.710 -9.853 1.00 90.00 87 PHE A N 1
ATOM 680 C CA . PHE A 1 87 ? 0.824 -2.589 -10.404 1.00 90.00 87 PHE A CA 1
ATOM 681 C C . PHE A 1 87 ? 2.328 -2.883 -10.425 1.00 90.00 87 PHE A C 1
ATOM 683 O O . PHE A 1 87 ? 2.948 -2.778 -11.485 1.00 90.00 87 PHE A O 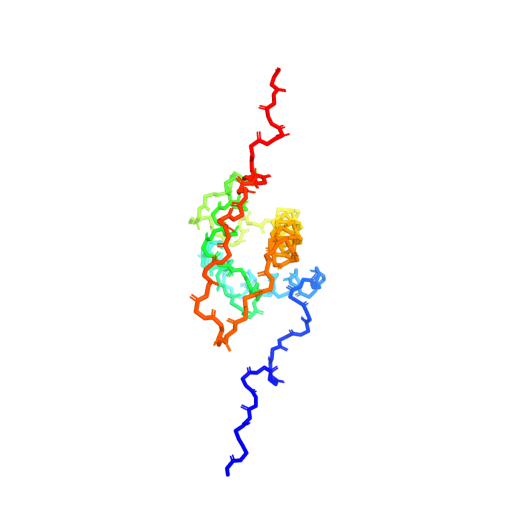1
ATOM 690 N N . ASP A 1 88 ? 2.892 -3.338 -9.307 1.00 88.25 88 ASP A N 1
ATOM 691 C CA . ASP A 1 88 ? 4.319 -3.649 -9.195 1.00 88.25 88 ASP A CA 1
ATOM 692 C C . ASP A 1 88 ? 4.725 -4.834 -10.070 1.00 88.25 88 ASP A C 1
ATOM 694 O O . ASP A 1 88 ? 5.745 -4.779 -10.758 1.00 88.25 88 ASP A O 1
ATOM 698 N N . GLU A 1 89 ? 3.911 -5.891 -10.119 1.00 87.56 89 GLU A N 1
ATOM 699 C CA . GLU A 1 89 ? 4.134 -7.032 -11.014 1.00 87.56 89 GLU A CA 1
ATOM 700 C C . GLU A 1 89 ? 4.187 -6.575 -12.483 1.00 87.56 89 GLU A C 1
ATOM 702 O O . GLU A 1 89 ? 5.095 -6.959 -13.231 1.00 87.56 89 GLU A O 1
ATOM 707 N N . ARG A 1 90 ? 3.271 -5.686 -12.891 1.00 87.56 90 ARG A N 1
ATOM 708 C CA . ARG A 1 90 ? 3.261 -5.106 -14.240 1.00 87.56 90 ARG A CA 1
ATOM 709 C C . ARG A 1 90 ? 4.468 -4.203 -14.482 1.00 87.56 90 ARG A C 1
ATOM 711 O O . ARG A 1 90 ? 5.088 -4.285 -15.544 1.00 87.56 90 ARG A O 1
ATOM 718 N N . TRP A 1 91 ? 4.814 -3.348 -13.523 1.00 86.62 91 TRP A N 1
ATOM 719 C CA . TRP A 1 91 ? 5.967 -2.460 -13.623 1.00 86.62 91 TRP A CA 1
ATOM 720 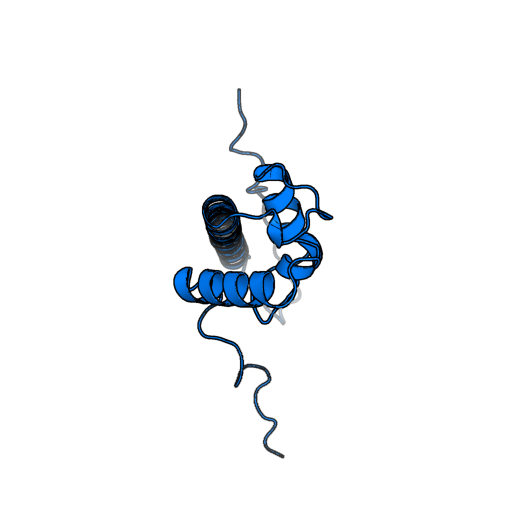C C . TRP A 1 91 ? 7.263 -3.256 -13.777 1.00 86.62 91 TRP A C 1
ATOM 722 O O . TRP A 1 91 ? 8.045 -2.990 -14.691 1.00 86.62 91 TRP A O 1
ATOM 732 N N . MET A 1 92 ? 7.461 -4.284 -12.953 1.00 84.62 92 MET A N 1
ATOM 733 C CA . MET A 1 92 ? 8.629 -5.161 -13.014 1.00 84.62 92 MET A CA 1
ATOM 734 C C . MET A 1 92 ? 8.714 -5.913 -14.343 1.00 84.62 92 MET A C 1
ATOM 736 O O . MET A 1 92 ? 9.798 -5.988 -14.924 1.00 84.62 92 MET A O 1
ATOM 740 N N . ALA A 1 93 ? 7.588 -6.392 -14.881 1.00 83.06 93 ALA A N 1
ATOM 741 C CA . ALA A 1 93 ? 7.550 -6.982 -16.219 1.00 83.06 93 ALA A CA 1
ATOM 742 C C . ALA A 1 93 ? 7.986 -5.974 -17.301 1.00 83.06 93 ALA A C 1
ATOM 744 O O . ALA A 1 93 ? 8.822 -6.288 -18.150 1.00 83.06 93 ALA A O 1
ATOM 745 N N . CYS A 1 94 ? 7.500 -4.731 -17.235 1.00 82.88 94 CYS A N 1
ATOM 746 C CA . CYS A 1 94 ? 7.921 -3.661 -18.141 1.00 82.88 94 CYS A CA 1
ATOM 747 C C . CYS A 1 94 ? 9.418 -3.335 -18.013 1.00 82.88 94 CYS A C 1
ATOM 749 O O . CYS A 1 94 ? 10.089 -3.138 -19.026 1.00 82.88 94 CYS A O 1
ATOM 751 N N . GLN A 1 95 ? 9.958 -3.273 -16.792 1.00 82.25 95 GLN A N 1
ATOM 752 C CA . GLN A 1 95 ? 11.383 -3.011 -16.568 1.00 82.25 95 GLN A CA 1
ATOM 753 C C . GLN A 1 95 ? 12.257 -4.151 -17.084 1.00 82.25 95 GLN A C 1
ATOM 755 O O . GLN A 1 95 ? 13.275 -3.887 -17.723 1.00 82.25 95 GLN A O 1
ATOM 760 N N . LYS A 1 96 ? 11.837 -5.404 -16.878 1.00 78.12 96 LYS A N 1
ATOM 761 C CA . LYS A 1 96 ? 12.509 -6.582 -17.429 1.00 78.12 96 LYS A CA 1
ATOM 762 C C . LYS A 1 96 ? 12.554 -6.521 -18.956 1.00 78.12 96 LYS A C 1
ATOM 764 O O . LYS A 1 96 ? 13.639 -6.586 -19.520 1.00 78.12 96 LYS A O 1
ATOM 769 N N . ASN A 1 97 ? 11.420 -6.268 -19.608 1.00 79.00 97 ASN A N 1
ATOM 770 C CA . ASN A 1 97 ? 11.364 -6.143 -21.067 1.00 79.00 97 ASN A CA 1
ATOM 771 C C . ASN A 1 97 ? 12.257 -5.002 -21.576 1.00 79.00 97 ASN A C 1
ATOM 773 O O . ASN A 1 97 ? 12.965 -5.161 -22.565 1.00 79.00 97 ASN A O 1
ATOM 777 N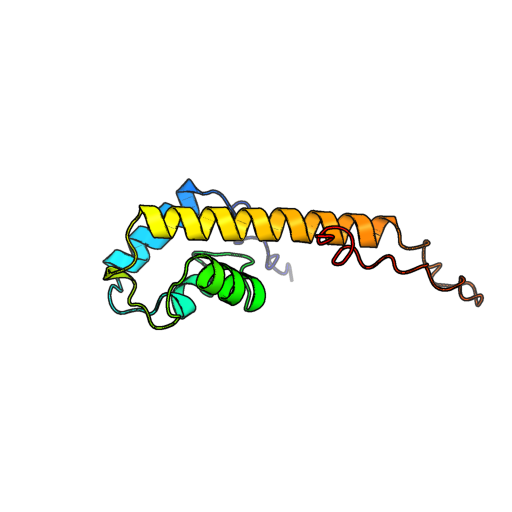 N . LYS A 1 98 ? 12.273 -3.852 -20.885 1.00 74.88 98 LYS A N 1
ATOM 778 C CA . LYS A 1 98 ? 13.181 -2.741 -21.213 1.00 74.88 98 LYS A CA 1
ATOM 779 C C . LYS A 1 98 ? 14.644 -3.119 -21.034 1.00 74.88 98 LYS A C 1
ATOM 781 O O . LYS A 1 98 ? 15.472 -2.649 -21.803 1.00 74.88 98 LYS A O 1
ATOM 786 N N . PHE A 1 99 ? 14.975 -3.891 -20.006 1.00 72.31 99 PHE A N 1
ATOM 787 C CA . PHE A 1 99 ? 16.335 -4.353 -19.764 1.00 72.31 99 PHE A CA 1
ATOM 788 C C . PHE A 1 99 ? 16.787 -5.342 -20.844 1.00 72.31 99 PHE A C 1
ATOM 790 O O . PHE A 1 99 ? 17.876 -5.182 -21.379 1.00 72.31 99 PHE A O 1
ATOM 797 N N . GLU A 1 100 ? 15.937 -6.299 -21.212 1.00 75.25 100 GLU A N 1
ATOM 798 C CA . GLU A 1 100 ? 16.214 -7.309 -22.243 1.00 75.25 100 GLU A CA 1
ATOM 799 C C . GLU A 1 100 ? 16.260 -6.717 -23.659 1.00 75.25 100 GLU A C 1
ATOM 801 O O . GLU A 1 100 ? 17.057 -7.152 -24.484 1.00 75.25 100 GLU A O 1
ATOM 806 N N . ALA A 1 101 ? 15.452 -5.689 -23.937 1.00 75.00 101 ALA A N 1
ATOM 807 C CA . ALA A 1 101 ? 15.462 -4.976 -25.214 1.00 75.00 101 ALA A CA 1
ATOM 808 C C . ALA A 1 101 ? 16.646 -4.005 -25.368 1.00 75.00 101 ALA A C 1
ATOM 810 O O . ALA A 1 101 ? 16.868 -3.480 -26.460 1.00 75.00 101 ALA A O 1
ATOM 811 N N . ARG A 1 102 ? 17.399 -3.717 -24.295 1.00 65.62 102 ARG A N 1
ATOM 812 C CA . ARG A 1 102 ? 18.605 -2.889 -24.407 1.00 65.62 102 ARG A CA 1
ATOM 813 C C . ARG A 1 102 ? 19.672 -3.672 -25.150 1.00 65.62 102 ARG A C 1
ATOM 815 O O . ARG A 1 102 ? 20.091 -4.741 -24.716 1.00 65.62 102 ARG A O 1
ATOM 822 N N . THR A 1 103 ? 20.180 -3.085 -26.225 1.00 59.78 103 THR A N 1
ATOM 823 C CA . THR A 1 103 ? 21.391 -3.572 -26.876 1.00 59.78 103 THR A CA 1
ATOM 824 C C . THR A 1 103 ? 22.523 -3.608 -25.841 1.00 59.78 103 THR A C 1
ATOM 826 O O . THR A 1 103 ? 22.681 -2.631 -25.096 1.00 59.78 103 THR A O 1
ATOM 829 N N . PRO A 1 104 ? 23.294 -4.706 -25.734 1.00 60.81 104 PRO A N 1
ATOM 830 C CA . PRO A 1 104 ? 24.366 -4.809 -24.755 1.00 60.81 104 PRO A CA 1
ATOM 831 C C . PRO A 1 104 ? 25.343 -3.644 -24.927 1.00 60.81 104 PRO A C 1
ATOM 833 O O . PRO A 1 104 ? 25.969 -3.465 -25.970 1.00 60.81 104 PRO A O 1
ATOM 836 N N . MET A 1 105 ? 25.439 -2.812 -23.893 1.00 53.56 105 MET A N 1
ATOM 837 C CA . MET A 1 105 ? 26.335 -1.668 -23.877 1.00 53.56 105 MET A CA 1
ATOM 838 C C . MET A 1 105 ? 27.743 -2.194 -23.593 1.00 53.56 105 MET A C 1
ATOM 840 O O . MET A 1 105 ? 28.072 -2.511 -22.448 1.00 53.56 105 MET A O 1
ATOM 844 N N . ASN A 1 106 ? 28.576 -2.314 -24.627 1.00 53.81 106 ASN A N 1
ATOM 845 C CA . ASN A 1 106 ? 29.997 -2.581 -24.433 1.00 53.81 106 ASN A CA 1
ATOM 846 C C . ASN A 1 106 ? 30.608 -1.390 -23.688 1.00 53.81 106 ASN A C 1
ATOM 848 O O . ASN A 1 106 ? 30.841 -0.328 -24.267 1.00 53.81 106 ASN A O 1
ATOM 852 N N . LYS A 1 107 ? 30.885 -1.561 -22.391 1.00 49.88 107 LYS A N 1
ATOM 853 C CA . LYS A 1 107 ? 31.783 -0.669 -21.652 1.00 49.88 107 LYS A CA 1
ATOM 854 C C . LYS A 1 107 ? 33.190 -0.844 -22.239 1.00 49.88 107 LYS A C 1
ATOM 856 O O . LYS A 1 107 ? 33.958 -1.650 -21.731 1.00 49.88 107 LYS A O 1
ATOM 861 N N . GLY A 1 108 ? 33.507 -0.147 -23.333 1.00 53.72 108 GLY A N 1
ATOM 862 C CA . GLY A 1 108 ? 34.883 -0.080 -23.841 1.00 53.72 108 GLY A CA 1
ATOM 863 C C . GLY A 1 108 ? 35.103 0.096 -25.345 1.00 53.72 108 GLY A C 1
ATOM 864 O O . GLY A 1 108 ? 36.223 0.414 -25.722 1.00 53.72 108 GLY A O 1
ATOM 865 N N . SER A 1 109 ? 34.109 -0.059 -26.222 1.00 51.91 109 SER A N 1
ATOM 866 C CA . SER A 1 109 ? 34.311 0.192 -27.662 1.00 51.91 109 SER A CA 1
ATOM 867 C C . SER A 1 109 ? 33.687 1.529 -28.047 1.00 51.91 109 SER A C 1
ATOM 869 O O . SER A 1 109 ? 32.478 1.683 -27.910 1.00 51.91 109 SER A O 1
ATOM 871 N N . GLY A 1 110 ? 34.493 2.484 -28.523 1.00 54.81 110 GLY A N 1
ATOM 872 C CA . GLY A 1 110 ? 34.105 3.855 -28.902 1.00 54.81 110 GLY A CA 1
ATOM 873 C C . GLY A 1 110 ? 33.146 3.984 -30.097 1.00 54.81 110 GLY A C 1
ATOM 874 O O . GLY A 1 110 ? 33.261 4.919 -30.884 1.00 54.81 110 GLY A O 1
ATOM 875 N N . HIS A 1 111 ? 32.212 3.053 -30.262 1.00 53.56 111 HIS A N 1
ATOM 876 C CA . HIS A 1 111 ? 31.089 3.145 -31.183 1.00 53.56 111 HIS A CA 1
ATOM 877 C C . HIS A 1 111 ? 29.794 3.075 -30.384 1.00 53.56 111 HIS A C 1
ATOM 879 O O . HIS A 1 111 ? 29.481 2.065 -29.754 1.00 53.56 111 HIS A O 1
ATOM 885 N N . LEU A 1 112 ? 29.054 4.184 -30.405 1.00 52.88 112 LEU A N 1
ATOM 886 C CA . LEU A 1 112 ? 27.686 4.234 -29.916 1.00 52.88 112 LEU A CA 1
ATOM 887 C C . LEU A 1 112 ? 26.832 3.344 -30.821 1.00 52.88 112 LEU A C 1
ATOM 889 O O . LEU A 1 112 ? 26.832 3.510 -32.040 1.00 52.88 112 LEU A O 1
ATOM 893 N N . LEU A 1 113 ? 26.114 2.397 -30.223 1.00 55.78 113 LEU A N 1
ATOM 894 C CA . LEU A 1 113 ? 25.074 1.665 -30.937 1.00 55.78 113 LEU A CA 1
ATOM 895 C C . LEU A 1 113 ? 23.954 2.646 -31.326 1.00 55.78 113 LEU A C 1
ATOM 897 O O . LEU A 1 113 ? 23.723 3.615 -30.592 1.00 55.78 113 LEU A O 1
ATOM 901 N N . PRO A 1 114 ? 23.264 2.424 -32.460 1.00 55.47 114 PRO A N 1
ATOM 902 C CA . PRO A 1 114 ? 22.133 3.257 -32.839 1.00 55.47 114 PRO A CA 1
ATOM 903 C C . PRO A 1 114 ? 21.076 3.245 -31.722 1.00 55.47 114 PRO A C 1
ATOM 905 O O . PRO A 1 114 ? 20.902 2.216 -31.056 1.00 55.47 114 PRO A O 1
ATOM 908 N N . PRO A 1 115 ? 20.393 4.378 -31.476 1.00 51.28 115 PRO A N 1
ATOM 909 C CA . PRO A 1 115 ? 19.397 4.468 -30.420 1.00 51.28 115 PRO A CA 1
ATOM 910 C C . PRO A 1 115 ? 18.309 3.408 -30.641 1.00 51.28 115 PRO A C 1
ATOM 912 O O . PRO A 1 115 ? 17.850 3.242 -31.774 1.00 51.28 115 PRO A O 1
ATOM 915 N N . PRO A 1 116 ? 17.894 2.676 -29.592 1.00 51.50 116 PRO A N 1
ATOM 916 C CA . PRO A 1 116 ? 16.816 1.710 -29.731 1.00 51.50 116 PRO A CA 1
ATOM 917 C C . PRO A 1 116 ? 15.530 2.442 -30.130 1.00 51.50 116 PRO A C 1
ATOM 919 O O . PRO A 1 116 ? 15.234 3.509 -29.586 1.00 51.50 116 PRO A O 1
ATOM 922 N N . GLU A 1 117 ? 14.743 1.863 -31.040 1.00 50.12 117 GLU A N 1
ATOM 923 C CA . GLU A 1 117 ? 13.367 2.309 -31.267 1.00 50.12 117 GLU A CA 1
ATOM 924 C C . GLU A 1 117 ? 12.585 2.132 -29.961 1.00 50.12 117 GLU A C 1
ATOM 926 O O . GLU A 1 117 ? 12.190 1.027 -29.578 1.00 50.12 117 GLU A O 1
ATOM 931 N N . VAL A 1 118 ? 12.393 3.226 -29.224 1.00 49.59 118 VAL A N 1
ATOM 932 C CA . VAL A 1 118 ? 11.630 3.209 -27.979 1.00 49.59 118 VAL A CA 1
ATOM 933 C C . VAL A 1 118 ? 10.155 3.045 -28.333 1.00 49.59 118 VAL A C 1
ATOM 935 O O . VAL A 1 118 ? 9.425 4.020 -28.493 1.00 49.59 118 VAL A O 1
ATOM 938 N N . LYS A 1 119 ? 9.676 1.800 -28.407 1.00 49.12 119 LYS A N 1
ATOM 939 C CA . LYS A 1 119 ? 8.242 1.534 -28.263 1.00 49.12 119 LYS A CA 1
ATOM 940 C C . LYS A 1 119 ? 7.864 1.816 -26.812 1.00 49.12 119 LYS A C 1
ATOM 942 O O . LYS A 1 119 ? 8.121 1.011 -25.916 1.00 49.12 119 LYS A O 1
ATOM 947 N N . LEU A 1 120 ? 7.277 2.989 -26.570 1.00 45.53 120 LEU A N 1
ATOM 948 C CA . LEU A 1 120 ? 6.621 3.318 -25.308 1.00 45.53 120 LEU A CA 1
ATOM 949 C C . LEU A 1 120 ? 5.549 2.258 -25.035 1.00 45.53 120 LEU A C 1
ATOM 951 O O . LEU A 1 120 ? 4.492 2.245 -25.655 1.00 45.53 120 LEU A O 1
ATOM 955 N N . CYS A 1 121 ? 5.820 1.378 -24.073 1.00 49.00 121 CYS A N 1
ATOM 956 C CA . CYS A 1 121 ? 4.933 0.281 -23.670 1.00 49.00 121 CYS A CA 1
ATOM 957 C C . CYS A 1 121 ? 3.561 0.766 -23.150 1.00 49.00 121 CYS A C 1
ATOM 959 O O . CYS A 1 121 ? 2.687 -0.048 -22.872 1.00 49.00 121 CYS A O 1
ATOM 961 N N . TYR A 1 122 ? 3.395 2.081 -22.980 1.00 47.75 122 TYR A N 1
ATOM 962 C CA . TYR A 1 122 ? 2.258 2.726 -22.332 1.00 47.75 122 TYR A CA 1
ATOM 963 C C . TYR A 1 122 ? 1.141 3.175 -23.285 1.00 47.75 122 TYR A C 1
ATOM 965 O O . TYR A 1 122 ? 0.080 3.534 -22.793 1.00 47.75 122 TYR A O 1
ATOM 973 N N . LEU A 1 123 ? 1.335 3.152 -24.611 1.00 45.38 123 LEU A N 1
ATOM 974 C CA . LEU A 1 123 ? 0.377 3.765 -25.553 1.00 45.38 123 LEU A CA 1
ATOM 975 C C . LEU A 1 123 ? -0.361 2.788 -26.480 1.00 45.38 123 LEU A C 1
ATOM 977 O O . LEU A 1 123 ? -1.270 3.203 -27.185 1.00 45.38 123 LEU A O 1
ATOM 981 N N . ASN A 1 124 ? -0.048 1.491 -26.459 1.00 43.38 124 ASN A N 1
ATOM 982 C CA . ASN A 1 124 ? -0.652 0.532 -27.398 1.00 43.38 124 ASN A CA 1
ATOM 983 C C . ASN A 1 124 ? -1.923 -0.164 -26.870 1.00 43.38 124 ASN A C 1
ATOM 985 O O . ASN A 1 124 ? -2.276 -1.228 -27.367 1.00 43.38 124 ASN A O 1
ATOM 989 N N . GLY A 1 125 ? -2.578 0.382 -25.840 1.00 45.28 125 GLY A N 1
ATOM 990 C CA . GLY A 1 125 ? -3.721 -0.266 -25.179 1.00 45.28 125 GLY A CA 1
ATOM 991 C C . GLY A 1 125 ? -5.016 0.542 -25.117 1.00 45.28 125 GLY A C 1
ATOM 992 O O . GLY A 1 125 ? -6.010 0.005 -24.642 1.00 45.28 125 GLY A O 1
ATOM 993 N N . SER A 1 126 ? -5.022 1.792 -25.579 1.00 47.12 126 SER A N 1
ATOM 994 C CA . SER A 1 126 ? -6.228 2.627 -25.622 1.00 47.12 126 SER A CA 1
ATOM 995 C C . SER A 1 126 ? -6.446 3.084 -27.059 1.00 47.12 126 SER A C 1
ATOM 997 O O . SER A 1 126 ? -6.023 4.162 -27.469 1.00 47.12 126 SER A O 1
ATOM 999 N N . SER A 1 127 ? -7.051 2.204 -27.846 1.00 39.97 127 SER A N 1
ATOM 1000 C CA . SER A 1 127 ? -7.781 2.594 -29.045 1.00 39.97 127 SER A CA 1
ATOM 1001 C C . SER A 1 127 ? -9.243 2.303 -28.743 1.00 39.97 127 SER A C 1
ATOM 1003 O O . SER A 1 127 ? -9.597 1.140 -28.543 1.00 39.97 127 SER A O 1
ATOM 1005 N N . ASP A 1 128 ? -10.018 3.377 -28.604 1.00 39.94 128 ASP A N 1
ATOM 1006 C CA . ASP A 1 128 ? -11.466 3.355 -28.822 1.00 39.94 128 ASP A CA 1
ATOM 1007 C C . ASP A 1 128 ? -11.780 2.886 -30.254 1.00 39.94 128 ASP A C 1
ATOM 1009 O O . ASP A 1 128 ? -10.949 3.157 -31.16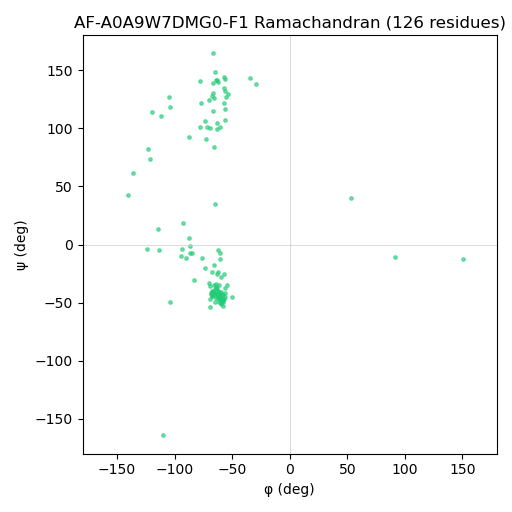1 1.00 39.94 128 ASP A O 1
#

pLDDT: mean 78.57, std 20.3, range [39.94, 98.38]

Radius of gyration: 19.4 Å; Cα contacts (8 Å, |Δi|>4): 91; chains: 1; bounding box: 48×24×50 Å